Protein AF-A0A9W9D5Q2-F1 (afdb_monomer_lite)

pLDDT: mean 73.21, std 17.22, range [42.22, 97.81]

Foldseek 3Di:
DDDDPPPPDPCPPDDDDPDDDDPVVVVVVVVVCVVVVVPPDPVVVVVVVVVVVVVVVVVVVVVVVVVVVVVVVVVVVVVCVVDPDPPPDCVPDDDPPPPPDPDPPDDPPPDPVVVPPDDDPDDDPPPPDPDDDDD

Sequence (135 aa):
MQNQTSVQDPDAGWKPNNRPQSTVARNFMTELDALFNLDSSLDTLDKTVHEKKQAVNTQAQELEALQRRLREAEERLSQATGTSPPKRKDSQRRSPISGVFPNKDTAPANSPLAARHMDIPERPHSAHSRASVKV

Secondary structure (DSSP, 8-state):
---------TTTT----SSPPPHHHHHHHHHHHHHTTTTTHHHHHHHHHHHHHHHHHHHHHHHHHHHHHHHHHHHHHHHHHHSPPP---GGG-PPP-TTSS--TTS--TT-TTGGGSS--PPPP-----------

Radius of gyration: 37.88 Å; chains: 1; bounding box: 61×67×97 Å

Organism: NCBI:txid749634

Structure (mmCIF, N/CA/C/O backbone):
data_AF-A0A9W9D5Q2-F1
#
_entry.id   AF-A0A9W9D5Q2-F1
#
loop_
_atom_site.group_PDB
_atom_site.id
_atom_site.type_symbol
_atom_site.label_atom_id
_atom_site.label_alt_id
_atom_site.label_comp_id
_atom_site.label_asym_id
_atom_site.label_entity_id
_atom_site.label_seq_id
_atom_site.pdbx_PDB_ins_code
_atom_site.Cartn_x
_atom_site.Cartn_y
_atom_site.Cartn_z
_atom_site.occupancy
_atom_site.B_iso_or_equiv
_atom_site.auth_seq_id
_atom_site.auth_comp_id
_atom_site.auth_asym_id
_atom_site.auth_atom_id
_atom_site.pdbx_PDB_model_num
ATOM 1 N N . MET A 1 1 ? -18.427 -29.625 -36.842 1.00 42.22 1 MET A N 1
ATOM 2 C CA . MET A 1 1 ? -17.517 -28.808 -37.670 1.00 42.22 1 MET A CA 1
ATOM 3 C C . MET A 1 1 ? -16.512 -28.170 -36.725 1.00 42.22 1 MET A C 1
ATOM 5 O O . MET A 1 1 ? -16.930 -27.463 -35.821 1.00 42.22 1 MET A O 1
ATOM 9 N N . GLN A 1 2 ? -15.240 -28.553 -36.823 1.00 47.75 2 GLN A N 1
ATOM 10 C CA . GLN A 1 2 ? -14.158 -28.109 -35.938 1.00 47.75 2 GLN A CA 1
ATOM 11 C C . GLN A 1 2 ? -13.373 -27.020 -36.681 1.00 47.75 2 GLN A C 1
ATOM 13 O O . GLN A 1 2 ? -12.668 -27.338 -37.633 1.00 47.75 2 GLN A O 1
ATOM 18 N N . ASN A 1 3 ? -13.517 -25.750 -36.290 1.00 47.62 3 ASN A N 1
ATOM 19 C CA . ASN A 1 3 ? -12.707 -24.661 -36.840 1.00 47.62 3 ASN A CA 1
ATOM 20 C C . ASN A 1 3 ? -11.424 -24.525 -36.014 1.00 47.62 3 ASN A C 1
ATOM 22 O O . ASN A 1 3 ? -11.417 -23.886 -34.966 1.00 47.62 3 ASN A O 1
ATOM 26 N N . GLN A 1 4 ? -10.344 -25.142 -36.493 1.00 55.12 4 GLN A N 1
ATOM 27 C CA . GLN A 1 4 ? -8.989 -24.844 -36.040 1.00 55.12 4 GLN A CA 1
ATOM 28 C C . GLN A 1 4 ? -8.525 -23.558 -36.732 1.00 55.12 4 GLN A C 1
ATOM 30 O O . GLN A 1 4 ? -8.135 -23.576 -37.896 1.00 55.12 4 GLN A O 1
ATOM 35 N N . THR A 1 5 ? -8.582 -22.426 -36.037 1.00 58.75 5 THR A N 1
ATOM 36 C CA . THR A 1 5 ? -7.851 -21.218 -36.433 1.00 58.75 5 THR A CA 1
ATOM 37 C C . THR A 1 5 ? -6.408 -21.359 -35.960 1.00 58.75 5 THR A C 1
ATOM 39 O O . THR A 1 5 ? -6.055 -20.885 -34.881 1.00 58.75 5 THR A O 1
ATOM 42 N N . SER A 1 6 ? -5.571 -22.050 -36.736 1.00 62.28 6 SER A N 1
ATOM 43 C CA . SER A 1 6 ? -4.119 -21.958 -36.585 1.00 62.28 6 SER A CA 1
ATOM 44 C C . SER A 1 6 ? -3.689 -20.585 -37.092 1.00 62.28 6 SER A C 1
ATOM 46 O O . SER A 1 6 ? -3.474 -20.384 -38.284 1.00 62.28 6 SER A O 1
ATOM 48 N N . VAL A 1 7 ? -3.640 -19.604 -36.197 1.00 66.06 7 VAL A N 1
ATOM 49 C CA . VAL A 1 7 ? -3.030 -18.312 -36.506 1.00 66.06 7 VAL A CA 1
ATOM 50 C C . VAL A 1 7 ? -1.523 -18.554 -36.463 1.00 66.06 7 VAL A C 1
ATOM 52 O O . VAL A 1 7 ? -0.937 -18.628 -35.387 1.00 66.06 7 VAL A O 1
ATOM 55 N N . GLN A 1 8 ? -0.911 -18.825 -37.618 1.00 68.56 8 GLN A N 1
ATOM 56 C CA . GLN A 1 8 ? 0.545 -18.857 -37.731 1.00 68.56 8 GLN A CA 1
ATOM 57 C C . GLN A 1 8 ? 1.085 -17.485 -37.315 1.00 68.56 8 GLN A C 1
ATOM 59 O O . GLN A 1 8 ? 0.725 -16.477 -37.920 1.00 68.56 8 GLN A O 1
ATOM 64 N N . ASP A 1 9 ? 1.919 -17.467 -36.276 1.00 73.81 9 ASP A N 1
ATOM 65 C CA . ASP A 1 9 ? 2.612 -16.270 -35.810 1.00 73.81 9 ASP A CA 1
ATOM 66 C C . ASP A 1 9 ? 3.547 -15.762 -36.930 1.00 73.81 9 ASP A C 1
ATOM 68 O O . ASP A 1 9 ? 4.487 -16.478 -37.303 1.00 73.81 9 ASP A O 1
ATOM 72 N N . PRO A 1 10 ? 3.282 -14.579 -37.518 1.00 75.69 10 PRO A N 1
ATOM 73 C CA . PRO A 1 10 ? 4.056 -14.049 -38.640 1.00 75.69 10 PRO A CA 1
ATOM 74 C C . PRO A 1 10 ? 5.520 -13.763 -38.276 1.00 75.69 10 PRO A C 1
ATOM 76 O O . PRO A 1 10 ? 6.361 -13.691 -39.176 1.00 75.69 10 PRO A O 1
ATOM 79 N N . ASP A 1 11 ? 5.843 -13.673 -36.984 1.00 75.19 11 ASP A N 1
ATOM 80 C CA . ASP A 1 11 ? 7.177 -13.340 -36.489 1.00 75.19 11 ASP A CA 1
ATOM 81 C C . ASP A 1 11 ? 7.998 -14.575 -36.080 1.00 75.19 11 ASP A C 1
ATOM 83 O O . ASP A 1 11 ? 9.179 -14.455 -35.750 1.00 75.19 11 ASP A O 1
ATOM 87 N N . ALA A 1 12 ? 7.440 -15.789 -36.189 1.00 75.56 12 ALA A N 1
ATOM 88 C CA . ALA A 1 12 ? 8.085 -17.034 -35.749 1.00 75.56 12 ALA A CA 1
ATOM 89 C C . ALA A 1 12 ? 9.438 -17.345 -36.432 1.00 75.56 12 ALA A C 1
ATOM 91 O O . ALA A 1 12 ? 10.221 -18.157 -35.936 1.00 75.56 12 ALA A O 1
ATOM 92 N N . GLY A 1 13 ? 9.728 -16.723 -37.580 1.00 80.25 13 GLY A N 1
ATOM 93 C CA . GLY A 1 13 ? 10.990 -16.865 -38.316 1.00 80.25 13 GLY A CA 1
ATOM 94 C C . GLY A 1 13 ? 11.945 -15.675 -38.192 1.00 80.25 13 GLY A C 1
ATOM 95 O O . GLY A 1 13 ? 13.025 -15.703 -38.791 1.00 80.25 13 GLY A O 1
ATOM 96 N N . TRP A 1 14 ? 11.567 -14.620 -37.467 1.00 81.81 14 TRP A N 1
ATOM 97 C CA . TRP A 1 14 ? 12.374 -13.412 -37.371 1.00 81.81 14 TRP A CA 1
ATOM 98 C C . TRP A 1 14 ? 13.648 -13.674 -36.560 1.00 81.81 14 TRP A C 1
ATOM 100 O O . TRP A 1 14 ? 13.614 -14.151 -35.428 1.00 81.81 14 TRP A O 1
ATOM 110 N N . LYS A 1 15 ? 14.803 -13.360 -37.156 1.00 81.38 15 LYS A N 1
ATOM 111 C CA . LYS A 1 15 ? 16.106 -13.397 -36.486 1.00 81.38 15 LYS A CA 1
ATOM 112 C C . LYS A 1 15 ? 16.708 -11.997 -36.519 1.00 81.38 15 LYS A C 1
ATOM 114 O O . LYS A 1 15 ? 16.776 -11.411 -37.605 1.00 81.38 15 LYS A O 1
ATOM 119 N N . PRO A 1 16 ? 17.178 -11.460 -35.382 1.00 76.69 16 PRO A N 1
ATOM 120 C CA . PRO A 1 16 ? 17.837 -10.168 -35.367 1.00 76.69 16 PRO A CA 1
ATOM 121 C C . PRO A 1 16 ? 19.088 -10.241 -36.243 1.00 76.69 16 PRO A C 1
ATOM 123 O O . PRO A 1 16 ? 19.989 -11.050 -36.031 1.00 76.69 16 PRO A O 1
ATOM 126 N N . ASN A 1 17 ? 19.118 -9.410 -37.278 1.00 78.50 17 ASN A N 1
ATOM 127 C CA . ASN A 1 17 ? 20.307 -9.228 -38.094 1.00 78.50 17 ASN A CA 1
ATOM 128 C C . ASN A 1 17 ? 21.294 -8.372 -37.281 1.00 78.50 17 ASN A C 1
ATOM 130 O O . ASN A 1 17 ? 20.856 -7.400 -36.671 1.00 78.50 17 ASN A O 1
ATOM 134 N N . ASN A 1 18 ? 22.603 -8.662 -37.306 1.00 79.50 18 ASN A N 1
ATOM 135 C CA . ASN A 1 18 ? 23.664 -7.933 -36.567 1.00 79.50 18 ASN A CA 1
ATOM 136 C C . ASN A 1 18 ? 23.876 -6.464 -37.021 1.00 79.50 18 ASN A C 1
ATOM 138 O O . ASN A 1 18 ? 24.966 -5.903 -36.911 1.00 79.50 18 ASN A O 1
ATOM 142 N N . ARG A 1 19 ? 22.851 -5.825 -37.584 1.00 81.31 19 ARG A N 1
ATOM 143 C CA . ARG A 1 19 ? 22.846 -4.414 -37.950 1.00 81.31 19 ARG A CA 1
ATOM 144 C C . ARG A 1 19 ? 22.550 -3.585 -36.697 1.00 81.31 19 ARG A C 1
ATOM 146 O O . ARG A 1 19 ? 21.663 -3.951 -35.929 1.00 81.31 19 ARG A O 1
ATOM 153 N N . PRO A 1 20 ? 23.245 -2.459 -36.487 1.00 82.00 20 PRO A N 1
ATOM 154 C CA . PRO A 1 20 ? 22.977 -1.602 -35.342 1.00 82.00 20 PRO A CA 1
ATOM 155 C C . PRO A 1 20 ? 21.550 -1.046 -35.413 1.00 82.00 20 PRO A C 1
ATOM 157 O O . PRO A 1 20 ? 21.126 -0.523 -36.445 1.00 82.00 20 PRO A O 1
ATOM 160 N N . GLN A 1 21 ? 20.819 -1.138 -34.302 1.00 83.50 21 GLN A N 1
ATOM 161 C CA . GLN A 1 21 ? 19.500 -0.528 -34.170 1.00 83.50 21 GLN A CA 1
ATOM 162 C C . GLN A 1 21 ? 19.617 1.000 -34.265 1.00 83.50 21 GLN A C 1
ATOM 164 O O . GLN A 1 21 ? 20.536 1.600 -33.683 1.00 83.50 21 GLN A O 1
ATOM 169 N N . SER A 1 22 ? 18.682 1.632 -34.983 1.00 91.81 22 SER A N 1
ATOM 170 C CA . SER A 1 22 ? 18.655 3.087 -35.137 1.00 91.81 22 SER A CA 1
ATOM 171 C C . SER A 1 22 ? 18.521 3.786 -33.780 1.00 91.81 22 SER A C 1
ATOM 173 O O . SER A 1 22 ? 17.867 3.285 -32.865 1.00 91.81 22 SER A O 1
ATOM 175 N N . THR A 1 23 ? 19.140 4.962 -33.645 1.00 91.56 23 THR A N 1
ATOM 176 C CA . THR A 1 23 ? 19.040 5.788 -32.430 1.00 91.56 23 THR A CA 1
ATOM 177 C C . THR A 1 23 ? 17.591 6.172 -32.135 1.00 91.56 23 THR A C 1
ATOM 179 O O . THR A 1 23 ? 17.173 6.141 -30.987 1.00 91.56 23 THR A O 1
ATOM 182 N N . VAL A 1 24 ? 16.801 6.459 -33.178 1.00 91.25 24 VAL A N 1
ATOM 183 C CA . VAL A 1 24 ? 15.369 6.777 -33.049 1.00 91.25 24 VAL A CA 1
ATOM 184 C C . VAL A 1 24 ? 14.591 5.594 -32.478 1.00 91.25 24 VAL A C 1
ATOM 186 O O . VAL A 1 24 ? 13.816 5.782 -31.551 1.00 91.25 24 VAL A O 1
ATOM 189 N N . ALA A 1 25 ? 14.828 4.376 -32.978 1.00 89.94 25 ALA A N 1
ATOM 190 C CA . ALA A 1 25 ? 14.150 3.194 -32.457 1.00 89.94 25 ALA A CA 1
ATOM 191 C C . ALA A 1 25 ? 14.583 2.876 -31.021 1.00 89.94 25 ALA A C 1
ATOM 193 O O . ALA A 1 25 ? 13.740 2.485 -30.226 1.00 89.94 25 ALA A O 1
ATOM 194 N N . ARG A 1 26 ? 15.860 3.08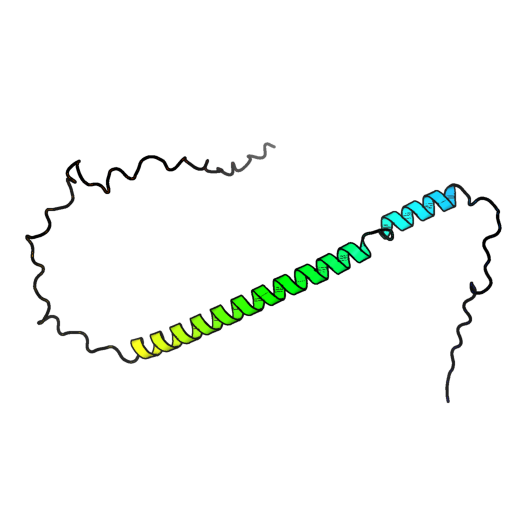7 -30.667 1.00 88.38 26 ARG A N 1
ATOM 195 C CA . ARG A 1 26 ? 16.314 2.956 -29.274 1.00 88.38 26 ARG A CA 1
ATOM 196 C C . ARG A 1 26 ? 15.598 3.937 -28.350 1.00 88.38 26 ARG A C 1
ATOM 198 O O . ARG A 1 26 ? 15.039 3.506 -27.354 1.00 88.38 26 ARG A O 1
ATOM 205 N N . ASN A 1 27 ? 15.551 5.217 -28.717 1.00 91.31 27 ASN A N 1
ATOM 206 C CA . ASN A 1 27 ? 14.866 6.239 -27.923 1.00 91.31 27 ASN A CA 1
ATOM 207 C C . ASN A 1 27 ? 13.367 5.940 -27.784 1.00 91.31 27 ASN A C 1
ATOM 209 O O . ASN A 1 27 ? 12.815 6.066 -26.698 1.00 91.31 27 ASN A O 1
ATOM 213 N N . PHE A 1 28 ? 12.729 5.507 -28.873 1.00 91.75 28 PHE A N 1
ATOM 214 C CA . PHE A 1 28 ? 11.317 5.144 -28.879 1.00 91.75 28 PHE A CA 1
ATOM 215 C C . PHE A 1 28 ? 11.022 3.919 -28.003 1.00 91.75 28 PHE A C 1
ATOM 217 O O . PHE A 1 28 ? 10.048 3.930 -27.261 1.00 91.75 28 PHE A O 1
ATOM 224 N N . MET A 1 29 ? 11.871 2.885 -28.036 1.00 87.94 29 MET A N 1
ATOM 225 C CA . MET A 1 29 ? 11.728 1.731 -27.138 1.00 87.94 29 MET A CA 1
ATOM 226 C C . MET A 1 29 ? 11.879 2.147 -25.677 1.00 87.94 29 MET A C 1
ATOM 228 O O . MET A 1 29 ? 11.014 1.818 -24.881 1.00 87.94 29 MET A O 1
ATOM 232 N N . THR A 1 30 ? 12.880 2.968 -25.344 1.00 89.12 30 THR A N 1
ATOM 233 C CA . THR A 1 30 ? 13.038 3.493 -23.979 1.00 89.12 30 THR A CA 1
ATOM 234 C C . THR A 1 30 ? 11.816 4.290 -23.510 1.00 89.12 30 THR A C 1
ATOM 236 O O . THR A 1 30 ? 11.441 4.212 -22.343 1.00 89.12 30 THR A O 1
ATOM 239 N N . GLU A 1 31 ? 11.167 5.046 -24.398 1.00 90.44 31 GLU A N 1
ATOM 240 C CA . GLU A 1 31 ? 9.930 5.761 -24.074 1.00 90.44 31 GLU A CA 1
ATOM 241 C C . GLU A 1 31 ? 8.754 4.804 -23.837 1.00 90.44 31 GLU A C 1
ATOM 243 O O . GLU A 1 31 ? 7.992 5.002 -22.895 1.00 90.44 31 GLU A O 1
ATOM 248 N N . LEU A 1 32 ? 8.628 3.732 -24.625 1.00 87.81 32 LEU A N 1
ATOM 249 C CA . LEU A 1 32 ? 7.622 2.691 -24.391 1.00 87.81 32 LEU A CA 1
ATOM 250 C C . LEU A 1 32 ? 7.870 1.943 -23.078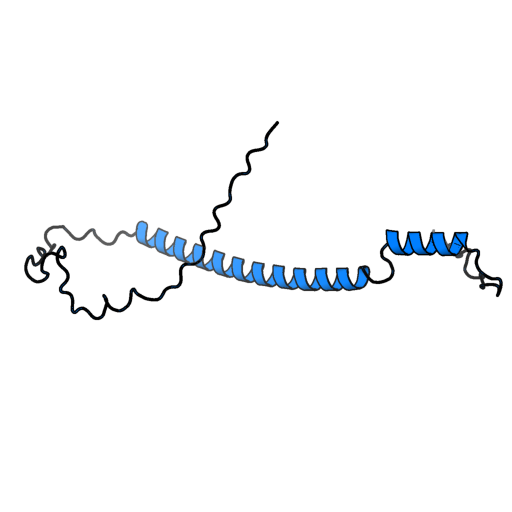 1.00 87.81 32 LEU A C 1
ATOM 252 O O . LEU A 1 32 ? 6.936 1.765 -22.297 1.00 87.81 32 LEU A O 1
ATOM 256 N N . ASP A 1 33 ? 9.114 1.561 -22.805 1.00 85.50 33 ASP A N 1
ATOM 257 C CA . ASP A 1 33 ? 9.496 0.874 -21.571 1.00 85.50 33 ASP A CA 1
ATOM 258 C C . ASP A 1 33 ? 9.159 1.736 -20.342 1.00 85.50 33 ASP A C 1
ATOM 260 O O . ASP A 1 33 ? 8.648 1.222 -19.346 1.00 85.50 33 ASP A O 1
ATOM 264 N N . ALA A 1 34 ? 9.339 3.060 -20.443 1.00 83.75 34 ALA A N 1
ATOM 265 C CA . ALA A 1 34 ? 8.945 4.029 -19.420 1.00 83.75 34 ALA A CA 1
ATOM 266 C C . ALA A 1 34 ? 7.424 4.266 -19.340 1.00 83.75 34 ALA A C 1
ATOM 268 O O . ALA A 1 34 ? 6.888 4.422 -18.248 1.00 83.75 34 ALA A O 1
ATOM 269 N N . LEU A 1 35 ? 6.698 4.294 -20.462 1.00 85.25 35 LEU A N 1
ATOM 270 C CA . LEU A 1 35 ? 5.234 4.450 -20.464 1.00 85.25 35 LEU A CA 1
ATOM 271 C C . LEU A 1 35 ? 4.532 3.249 -19.830 1.00 85.25 35 LEU A C 1
ATOM 273 O O . LEU A 1 35 ? 3.543 3.404 -19.115 1.00 85.25 35 LEU A O 1
ATOM 277 N N . PHE A 1 36 ? 5.043 2.052 -20.100 1.00 84.12 36 PHE A N 1
ATOM 278 C CA . PHE A 1 36 ? 4.483 0.802 -19.607 1.00 84.12 36 PHE A CA 1
ATOM 279 C C . PHE A 1 36 ? 5.170 0.300 -18.328 1.00 84.12 36 PHE A C 1
ATOM 281 O O . PHE A 1 36 ? 4.753 -0.725 -17.789 1.00 84.12 36 PHE A O 1
ATOM 288 N N . ASN A 1 37 ? 6.185 1.017 -17.821 1.00 71.50 37 ASN A N 1
ATOM 289 C CA . ASN A 1 37 ? 7.012 0.644 -16.667 1.00 71.50 37 ASN A CA 1
ATOM 290 C C . ASN A 1 37 ? 7.382 -0.858 -16.660 1.00 71.50 37 ASN A C 1
ATOM 292 O O . ASN A 1 37 ? 7.294 -1.528 -15.617 1.00 71.50 37 ASN A O 1
ATOM 296 N N . LEU A 1 38 ? 7.746 -1.393 -17.831 1.00 69.94 38 LEU A N 1
ATOM 297 C CA . LEU A 1 38 ? 7.878 -2.838 -18.073 1.00 69.94 38 LEU A CA 1
ATOM 298 C C . LEU A 1 38 ? 9.024 -3.476 -17.283 1.00 69.94 38 LEU A C 1
ATOM 300 O O . LEU A 1 38 ? 8.976 -4.667 -16.996 1.00 69.94 38 LEU A O 1
ATOM 304 N N . ASP A 1 39 ? 10.012 -2.683 -16.872 1.00 66.88 39 ASP A N 1
ATOM 305 C CA . ASP A 1 39 ? 11.266 -3.205 -16.326 1.00 66.88 39 ASP A CA 1
ATOM 306 C C . ASP A 1 39 ? 11.221 -3.571 -14.831 1.00 66.88 39 ASP A C 1
ATOM 308 O O . ASP A 1 39 ? 12.145 -4.209 -14.331 1.00 66.88 39 ASP A O 1
ATOM 312 N N . SER A 1 40 ? 10.199 -3.149 -14.070 1.00 63.50 40 SER A N 1
ATOM 313 C CA . SER A 1 40 ? 10.179 -3.392 -12.606 1.00 63.50 40 SER A CA 1
ATOM 314 C C . SER A 1 40 ? 8.848 -3.164 -11.875 1.00 63.50 40 SER A C 1
ATOM 316 O O . SER A 1 40 ? 8.728 -3.499 -10.690 1.00 63.50 40 SER A O 1
ATOM 318 N N . SER A 1 41 ? 7.828 -2.590 -12.521 1.00 70.06 41 SER A N 1
ATOM 319 C CA . SER A 1 41 ? 6.593 -2.224 -11.809 1.00 70.06 41 SER A CA 1
ATOM 320 C C . SER A 1 41 ? 5.622 -3.383 -11.602 1.00 70.06 41 SER A C 1
ATOM 322 O O . SER A 1 41 ? 4.861 -3.366 -10.639 1.00 70.06 41 SER A O 1
ATOM 324 N N . LEU A 1 42 ? 5.643 -4.400 -12.466 1.00 81.19 42 LEU A N 1
ATOM 325 C CA . LEU A 1 42 ? 4.654 -5.475 -12.412 1.00 81.19 42 LEU A CA 1
ATOM 326 C C . LEU A 1 42 ? 4.865 -6.383 -11.192 1.00 81.19 42 LEU A C 1
ATOM 328 O O . LEU A 1 42 ? 3.932 -6.607 -10.426 1.00 81.19 42 LEU A O 1
ATOM 332 N N . ASP A 1 43 ? 6.099 -6.836 -10.965 1.00 83.88 43 ASP A N 1
ATOM 333 C CA . ASP A 1 43 ? 6.431 -7.711 -9.832 1.00 83.88 43 ASP A CA 1
ATOM 334 C C . ASP A 1 43 ? 6.264 -6.990 -8.488 1.00 83.88 43 ASP A C 1
ATOM 336 O O . ASP A 1 43 ? 5.803 -7.560 -7.495 1.00 83.88 43 ASP A O 1
ATOM 340 N N . THR A 1 44 ? 6.606 -5.700 -8.449 1.00 85.50 44 THR A N 1
ATOM 341 C CA . THR A 1 44 ? 6.408 -4.869 -7.256 1.00 85.50 44 THR A CA 1
ATOM 342 C C . THR A 1 44 ? 4.927 -4.607 -6.994 1.00 85.50 44 THR A C 1
ATOM 344 O O . THR A 1 44 ? 4.499 -4.636 -5.834 1.00 85.50 44 THR A O 1
ATOM 347 N N . LEU A 1 45 ? 4.126 -4.412 -8.045 1.00 84.75 45 LEU A N 1
ATOM 348 C CA . LEU A 1 45 ? 2.676 -4.288 -7.946 1.00 84.75 45 LEU A CA 1
ATOM 349 C C . LEU A 1 45 ? 2.044 -5.584 -7.434 1.00 84.75 45 LEU A C 1
ATOM 351 O O . LEU A 1 45 ? 1.255 -5.515 -6.493 1.00 84.75 45 LEU A O 1
ATOM 355 N N . ASP A 1 46 ? 2.415 -6.743 -7.983 1.00 89.31 46 ASP A N 1
ATOM 356 C CA . ASP A 1 46 ? 1.893 -8.047 -7.554 1.00 89.31 46 ASP A CA 1
ATOM 357 C C . ASP A 1 46 ? 2.204 -8.317 -6.078 1.00 89.31 46 ASP A C 1
ATOM 359 O O . ASP A 1 46 ? 1.303 -8.590 -5.278 1.00 89.31 46 ASP A O 1
ATOM 363 N N . LYS A 1 47 ? 3.460 -8.098 -5.669 1.00 91.50 47 LYS A N 1
ATOM 364 C CA . LYS A 1 47 ? 3.866 -8.201 -4.263 1.00 91.50 47 LYS A CA 1
ATOM 365 C C . LYS A 1 47 ? 3.046 -7.271 -3.366 1.00 91.50 47 LYS A C 1
ATOM 367 O O . LYS A 1 47 ? 2.526 -7.704 -2.338 1.00 91.50 47 LYS A O 1
ATOM 372 N N . THR A 1 48 ? 2.876 -6.011 -3.767 1.00 92.31 48 THR A N 1
ATOM 373 C CA . THR A 1 48 ? 2.112 -5.018 -2.993 1.00 92.31 48 THR A CA 1
ATOM 374 C C . THR A 1 48 ? 0.636 -5.399 -2.884 1.00 92.31 48 THR A C 1
ATOM 376 O O . THR A 1 48 ? 0.021 -5.239 -1.827 1.00 92.31 48 THR A O 1
ATOM 379 N N . VAL A 1 49 ? 0.039 -5.905 -3.965 1.00 96.19 49 VAL A N 1
ATOM 380 C CA . VAL A 1 49 ? -1.347 -6.385 -3.972 1.00 96.19 49 VAL A CA 1
ATOM 381 C C . VAL A 1 49 ? -1.492 -7.587 -3.047 1.00 96.19 49 VAL A C 1
ATOM 383 O O . VAL A 1 49 ? -2.437 -7.626 -2.255 1.00 96.19 49 VAL A O 1
ATOM 386 N N . HIS A 1 50 ? -0.554 -8.532 -3.091 1.00 96.62 50 HIS A N 1
ATOM 387 C CA . HIS A 1 50 ? -0.554 -9.687 -2.204 1.00 96.62 50 HIS A CA 1
ATOM 388 C C . HIS A 1 50 ? -0.486 -9.265 -0.731 1.00 96.62 50 HIS A C 1
ATOM 390 O O . HIS A 1 50 ? -1.337 -9.668 0.061 1.00 96.62 50 HIS A O 1
ATOM 396 N N . GLU A 1 51 ? 0.467 -8.406 -0.370 1.00 96.25 51 GLU A N 1
ATOM 397 C CA . GLU A 1 51 ? 0.626 -7.883 0.992 1.00 96.25 51 GLU A CA 1
ATOM 398 C C . GLU A 1 51 ? -0.640 -7.169 1.483 1.00 96.25 51 GLU A C 1
ATOM 400 O O . GLU A 1 51 ? -1.145 -7.461 2.570 1.00 96.25 51 GLU A O 1
ATOM 405 N N . LYS A 1 52 ? -1.214 -6.285 0.658 1.00 97.38 52 LYS A N 1
ATOM 406 C CA . LYS A 1 52 ? -2.461 -5.584 0.995 1.00 97.38 52 LYS A CA 1
ATOM 407 C C . LYS A 1 52 ? -3.631 -6.540 1.167 1.00 97.38 52 LYS A C 1
ATOM 409 O O . LYS A 1 52 ? -4.429 -6.353 2.081 1.00 97.38 52 LYS A O 1
ATOM 414 N N . LYS A 1 53 ? -3.739 -7.570 0.329 1.00 97.81 53 LYS A N 1
ATOM 415 C CA . LYS A 1 53 ? -4.793 -8.582 0.446 1.00 97.81 53 LYS A CA 1
ATOM 416 C C . LYS A 1 53 ? -4.696 -9.335 1.772 1.00 97.81 53 LYS A C 1
ATOM 418 O O . LYS A 1 53 ? -5.721 -9.539 2.417 1.00 97.81 53 LYS A O 1
ATOM 423 N N . GLN A 1 54 ? -3.487 -9.699 2.202 1.00 96.69 54 GLN A N 1
ATOM 424 C CA . GLN A 1 54 ? -3.291 -10.326 3.511 1.00 96.69 54 GLN A CA 1
ATOM 425 C C . GLN A 1 54 ? -3.710 -9.384 4.645 1.00 96.69 54 GLN A C 1
ATOM 427 O O . GLN A 1 54 ? -4.502 -9.780 5.495 1.00 96.69 54 GLN A O 1
ATOM 432 N N . ALA A 1 55 ? -3.267 -8.124 4.614 1.00 96.38 55 ALA A N 1
ATOM 433 C CA . ALA A 1 55 ? -3.610 -7.138 5.641 1.00 96.38 55 ALA A CA 1
ATOM 434 C C . ALA A 1 55 ? -5.123 -6.857 5.728 1.00 96.38 55 ALA A C 1
ATOM 436 O O . ALA A 1 55 ? -5.677 -6.741 6.818 1.00 96.38 55 ALA A O 1
ATOM 437 N N . VAL A 1 56 ? -5.814 -6.772 4.589 1.00 97.69 56 VAL A N 1
ATOM 438 C CA . VAL A 1 56 ? -7.273 -6.584 4.563 1.00 97.69 56 VAL A CA 1
ATOM 439 C C . VAL A 1 56 ? -7.992 -7.808 5.125 1.00 97.69 56 VAL A C 1
ATOM 441 O O . VAL A 1 56 ? -8.941 -7.654 5.889 1.00 97.69 56 VAL A O 1
ATOM 444 N N . ASN A 1 57 ? -7.533 -9.018 4.801 1.00 97.19 57 ASN A N 1
ATOM 445 C CA . ASN A 1 57 ? -8.127 -10.242 5.333 1.00 97.19 57 ASN A CA 1
ATOM 446 C C . ASN A 1 57 ? -7.988 -10.336 6.858 1.00 97.19 57 ASN A C 1
ATOM 448 O O . ASN A 1 57 ? -8.959 -10.683 7.528 1.00 97.19 57 ASN A O 1
ATOM 452 N N . THR A 1 58 ? -6.819 -10.008 7.418 1.00 96.69 58 THR A N 1
ATOM 453 C CA . THR A 1 58 ? -6.627 -10.032 8.877 1.00 96.69 58 THR A CA 1
ATOM 454 C C . THR A 1 58 ? -7.500 -8.987 9.566 1.00 96.69 58 THR A C 1
ATOM 456 O O . THR A 1 58 ? -8.203 -9.307 10.521 1.00 96.69 58 THR A O 1
ATOM 459 N N . GLN A 1 59 ? -7.548 -7.763 9.033 1.00 96.94 59 GLN A N 1
ATOM 460 C CA . GLN A 1 59 ? -8.416 -6.705 9.558 1.00 96.94 59 GLN A CA 1
ATOM 461 C C . GLN A 1 59 ? -9.900 -7.085 9.489 1.00 96.94 59 GLN A C 1
ATOM 463 O O . GLN A 1 59 ? -10.648 -6.820 10.426 1.00 96.94 59 GLN A O 1
ATOM 468 N N . ALA A 1 60 ? -10.337 -7.736 8.408 1.00 96.94 60 ALA A N 1
ATOM 469 C CA . ALA A 1 60 ? -11.715 -8.198 8.271 1.00 96.94 60 ALA A CA 1
ATOM 470 C C . ALA A 1 60 ? -12.081 -9.242 9.341 1.00 96.94 60 ALA A C 1
ATOM 472 O O . 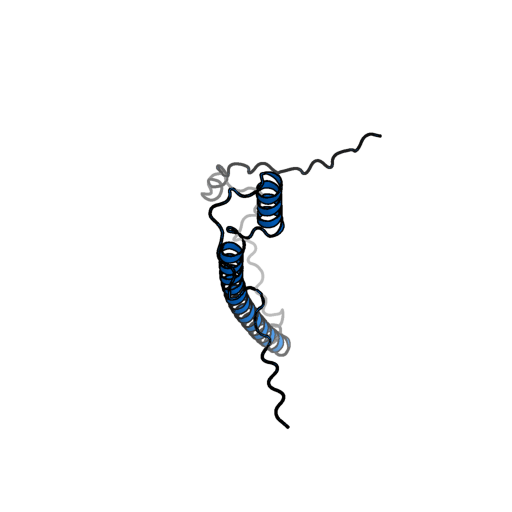ALA A 1 60 ? -13.153 -9.146 9.935 1.00 96.94 60 ALA A O 1
ATOM 473 N N . GLN A 1 61 ? -11.183 -10.189 9.636 1.00 96.56 61 GLN A N 1
ATOM 474 C CA . GLN A 1 61 ? -11.383 -11.185 10.698 1.00 96.56 61 GLN A CA 1
ATOM 475 C C . GLN A 1 61 ? -11.481 -10.538 12.085 1.00 96.56 61 GLN A C 1
ATOM 477 O O . GLN A 1 61 ? -12.347 -10.897 12.886 1.00 96.56 61 GLN A O 1
ATOM 482 N N . GLU A 1 62 ? -10.622 -9.560 12.373 1.00 96.69 62 GLU A N 1
ATOM 483 C CA . GLU A 1 62 ? -10.665 -8.811 13.632 1.00 96.69 62 GLU A CA 1
ATOM 484 C C . GLU A 1 62 ? -11.970 -8.015 13.776 1.00 96.69 62 GLU A C 1
ATOM 486 O O . GLU A 1 62 ? -12.603 -8.038 14.836 1.00 96.69 62 GLU A O 1
ATOM 491 N N . LEU A 1 63 ? -12.413 -7.352 12.703 1.00 97.44 63 LEU A N 1
ATOM 492 C CA . LEU A 1 63 ? -13.682 -6.626 12.679 1.00 97.44 63 LEU A CA 1
ATOM 493 C C . LEU A 1 63 ? -14.874 -7.560 12.886 1.00 97.44 63 LEU A C 1
ATOM 495 O O . LEU A 1 63 ? -15.771 -7.227 13.660 1.00 97.44 63 LEU A O 1
ATOM 499 N N . GLU A 1 64 ? -14.879 -8.733 12.259 1.00 96.44 64 GLU A N 1
ATOM 500 C CA . GLU A 1 64 ? -15.924 -9.737 12.461 1.00 96.44 64 GLU A CA 1
ATOM 501 C C . GLU A 1 64 ? -15.977 -10.197 13.927 1.00 96.44 64 GLU A C 1
ATOM 503 O O . GLU A 1 64 ? -17.050 -10.241 14.536 1.00 96.44 64 GLU A O 1
ATOM 508 N N . ALA A 1 65 ? -14.822 -10.479 14.535 1.00 96.44 65 ALA A N 1
ATOM 509 C CA . ALA A 1 65 ? -14.739 -10.864 15.941 1.00 96.44 65 ALA A CA 1
ATOM 510 C C . ALA A 1 65 ? -15.287 -9.767 16.872 1.00 96.44 65 ALA A C 1
ATOM 512 O O . ALA A 1 65 ? -16.031 -10.058 17.815 1.00 96.44 65 ALA A O 1
ATOM 513 N N . LEU A 1 66 ? -14.974 -8.499 16.589 1.00 96.75 66 LEU A N 1
ATOM 514 C CA . LEU A 1 66 ? -15.501 -7.356 17.338 1.00 96.75 66 LEU A CA 1
ATOM 515 C C . LEU A 1 66 ? -17.014 -7.201 17.165 1.00 96.75 66 LEU A C 1
ATOM 517 O O . LEU A 1 66 ? -17.722 -6.998 18.152 1.00 96.75 66 LEU A O 1
ATOM 521 N N . GLN A 1 67 ? -17.522 -7.339 15.942 1.00 95.31 67 GLN A N 1
ATOM 522 C CA . GLN A 1 67 ? -18.955 -7.268 15.655 1.00 95.31 67 GLN A CA 1
ATOM 523 C C . GLN A 1 67 ? -19.734 -8.365 16.381 1.00 95.31 67 GLN A C 1
ATOM 525 O O . GLN A 1 67 ? -20.792 -8.094 16.951 1.00 95.31 67 GLN A O 1
ATOM 530 N N . ARG A 1 68 ? -19.201 -9.591 16.425 1.00 95.56 68 ARG A N 1
ATOM 531 C CA . ARG A 1 68 ? -19.804 -10.696 17.184 1.00 95.56 68 ARG A CA 1
ATOM 532 C C . ARG A 1 68 ? -19.874 -10.376 18.670 1.00 95.56 68 ARG A C 1
ATOM 534 O O . ARG A 1 68 ? -20.939 -10.492 19.269 1.00 95.56 68 ARG A O 1
ATOM 541 N N . ARG A 1 69 ? -18.773 -9.887 19.243 1.00 94.75 69 ARG A N 1
ATOM 542 C CA . ARG A 1 69 ? -18.723 -9.502 20.657 1.00 94.75 69 ARG A CA 1
ATOM 543 C C . ARG A 1 69 ? -19.698 -8.371 20.992 1.00 94.75 69 ARG A C 1
ATOM 545 O O . ARG A 1 69 ? -20.315 -8.405 22.054 1.00 94.75 69 ARG A O 1
ATOM 552 N N . LEU A 1 70 ? -19.834 -7.378 20.112 1.00 95.81 70 LEU A N 1
ATOM 553 C CA . LEU A 1 70 ? -20.803 -6.294 20.282 1.00 95.81 70 LEU A CA 1
ATOM 554 C C . LEU A 1 70 ? -22.234 -6.828 20.262 1.00 95.81 70 LEU A C 1
ATOM 556 O O . LEU A 1 70 ? -22.990 -6.539 21.184 1.00 95.81 70 LEU A O 1
ATOM 560 N N . ARG A 1 71 ? -22.575 -7.684 19.293 1.00 94.56 71 ARG A N 1
ATOM 561 C CA . ARG A 1 71 ? -23.908 -8.294 19.204 1.00 94.56 71 ARG A CA 1
ATOM 562 C C . ARG A 1 71 ? -24.252 -9.122 20.446 1.00 94.56 71 ARG A C 1
ATOM 564 O O . ARG A 1 71 ? -25.350 -8.997 20.976 1.00 94.56 71 ARG A O 1
ATOM 571 N N . GLU A 1 72 ? -23.315 -9.925 20.945 1.00 93.50 72 GLU A N 1
ATOM 572 C CA . GLU A 1 72 ? -23.504 -10.703 22.179 1.00 93.50 72 GLU A CA 1
ATOM 573 C C . GLU A 1 72 ? -23.723 -9.804 23.409 1.00 93.50 72 GLU A C 1
ATOM 575 O O . GLU A 1 72 ? -24.540 -10.107 24.281 1.00 93.50 72 GLU A O 1
ATOM 580 N N . ALA A 1 73 ? -22.994 -8.688 23.502 1.00 92.75 73 ALA A N 1
ATOM 581 C CA . ALA A 1 73 ? -23.155 -7.728 24.591 1.00 92.75 73 ALA A CA 1
ATOM 582 C C . ALA A 1 73 ? -24.493 -6.976 24.505 1.00 92.75 73 ALA A C 1
ATOM 584 O O . ALA A 1 73 ? -25.147 -6.776 25.531 1.00 92.75 73 ALA A O 1
ATOM 585 N N . GLU A 1 74 ? -24.914 -6.597 23.298 1.00 90.12 74 GLU A N 1
ATOM 586 C CA . GLU A 1 74 ? -26.214 -5.977 23.037 1.00 90.12 74 GLU A CA 1
ATOM 587 C C . GLU A 1 74 ? -27.364 -6.918 23.394 1.00 90.12 74 GLU A C 1
ATOM 589 O O . GLU A 1 74 ? -28.308 -6.497 24.062 1.00 90.12 74 GLU A O 1
ATOM 594 N N . GLU A 1 75 ? -27.267 -8.203 23.051 1.00 90.88 75 GLU A N 1
ATOM 595 C CA . GLU A 1 75 ? -28.271 -9.195 23.432 1.00 90.88 75 GLU A CA 1
ATOM 596 C C . GLU A 1 75 ? -28.386 -9.303 24.959 1.00 90.88 75 GLU A C 1
ATOM 598 O O . GLU A 1 75 ? -29.485 -9.191 25.507 1.00 90.88 75 GLU A O 1
ATOM 603 N N . ARG A 1 76 ? -27.260 -9.408 25.676 1.00 86.88 76 ARG A N 1
ATOM 604 C CA . ARG A 1 76 ? -27.253 -9.430 27.151 1.00 86.88 76 ARG A CA 1
ATOM 605 C C . ARG A 1 76 ? -27.860 -8.169 27.761 1.00 86.88 76 ARG A C 1
ATOM 607 O O . ARG A 1 76 ? -28.597 -8.263 28.742 1.00 86.88 76 ARG A O 1
ATOM 614 N N . LEU A 1 77 ? -27.567 -6.996 27.201 1.00 87.31 77 LEU A N 1
ATOM 615 C CA . LEU A 1 77 ? -28.139 -5.735 27.670 1.00 87.31 77 LEU A CA 1
ATOM 616 C C . LEU A 1 77 ? -29.643 -5.666 27.388 1.00 87.31 77 LEU A C 1
ATOM 618 O O . LEU A 1 77 ? -30.406 -5.235 28.250 1.00 87.31 77 LEU A O 1
ATOM 622 N N . SER A 1 78 ? -30.086 -6.120 26.216 1.00 85.88 78 SER A N 1
ATOM 623 C CA . SER A 1 78 ? -31.507 -6.177 25.860 1.00 85.88 78 SER A CA 1
ATOM 624 C C . SER A 1 78 ? -32.289 -7.095 26.807 1.00 85.88 78 SER A C 1
ATOM 626 O O . SER A 1 78 ? -33.353 -6.723 27.298 1.00 85.88 78 SER A O 1
ATOM 628 N N . GLN A 1 79 ? -31.716 -8.244 27.177 1.00 83.94 79 GLN A N 1
ATOM 629 C CA . GLN A 1 79 ? -32.302 -9.140 28.170 1.00 83.94 79 GLN A CA 1
ATOM 630 C C . GLN A 1 79 ? -32.341 -8.479 29.552 1.00 83.94 79 GLN A C 1
ATOM 632 O O . GLN A 1 79 ? -33.394 -8.447 30.177 1.00 83.94 79 GLN A O 1
ATOM 637 N N . ALA A 1 80 ? -31.241 -7.869 30.003 1.00 76.56 80 ALA A N 1
ATOM 638 C CA . ALA A 1 80 ? -31.172 -7.201 31.306 1.00 76.56 80 ALA A CA 1
ATOM 639 C C . ALA A 1 80 ? -32.091 -5.970 31.424 1.00 76.56 80 ALA A C 1
ATOM 641 O O . ALA A 1 80 ? -32.571 -5.659 32.512 1.00 76.56 80 ALA A O 1
ATOM 642 N N . THR A 1 81 ? -32.343 -5.261 30.322 1.00 70.31 81 THR A N 1
ATOM 643 C CA . THR A 1 81 ? -33.286 -4.132 30.283 1.00 70.31 81 THR A CA 1
ATOM 644 C C . THR A 1 81 ? -34.741 -4.601 30.227 1.00 70.31 81 THR A C 1
ATOM 646 O O . THR A 1 81 ? -35.596 -3.962 30.839 1.00 70.31 81 THR A O 1
ATOM 649 N N . GLY A 1 82 ? -35.023 -5.741 29.586 1.00 63.91 82 GLY A N 1
ATOM 650 C CA . GLY A 1 82 ? -36.331 -6.405 29.629 1.00 63.91 82 GLY A CA 1
ATOM 651 C C . GLY A 1 82 ? -36.656 -7.029 30.993 1.00 63.91 82 GLY A C 1
ATOM 652 O O . GLY A 1 82 ? -37.786 -6.934 31.466 1.00 63.91 82 GLY A O 1
ATOM 653 N N . THR A 1 83 ? -35.663 -7.602 31.678 1.00 59.53 83 THR A N 1
ATOM 654 C CA . THR A 1 83 ? -35.759 -8.074 33.068 1.00 59.53 83 THR A CA 1
ATOM 655 C C . THR A 1 83 ? -35.107 -7.075 34.017 1.00 59.53 83 THR A C 1
ATOM 657 O O . THR A 1 83 ? -34.043 -7.341 34.577 1.00 59.53 83 THR A O 1
ATOM 660 N N . SER A 1 84 ? -35.735 -5.914 34.224 1.00 57.19 84 SER A N 1
ATOM 661 C CA . SER A 1 84 ? -35.342 -5.020 35.320 1.00 57.19 84 SER A CA 1
ATOM 662 C C . SER A 1 84 ? -35.300 -5.821 36.632 1.00 57.19 84 SER A C 1
ATOM 664 O O . SER A 1 84 ? -36.340 -6.342 37.045 1.00 57.19 84 SER A O 1
ATOM 666 N N . PRO A 1 85 ? -34.165 -5.875 37.358 1.00 65.00 85 PRO A N 1
ATOM 667 C CA . PRO A 1 85 ? -34.186 -6.270 38.760 1.00 65.00 85 PRO A CA 1
ATOM 668 C C . PRO A 1 85 ? -35.188 -5.366 39.491 1.00 65.00 85 PRO A C 1
ATOM 670 O O . PRO A 1 85 ? -35.293 -4.186 39.125 1.00 65.00 85 PRO A O 1
ATOM 673 N N . PRO A 1 86 ? -35.940 -5.856 40.494 1.00 62.59 86 PRO A N 1
ATOM 674 C CA . PRO A 1 86 ? -36.889 -5.015 41.206 1.00 62.59 86 PRO A CA 1
ATOM 675 C C . PRO A 1 86 ? -36.162 -3.765 41.701 1.00 62.59 86 PRO A C 1
ATOM 677 O O . PRO A 1 86 ? -35.166 -3.855 42.426 1.00 62.59 86 PRO A O 1
ATOM 680 N N . LYS A 1 87 ? -36.641 -2.594 41.260 1.00 63.16 87 LYS A N 1
ATOM 681 C CA . LYS A 1 87 ? -36.180 -1.283 41.720 1.00 63.16 87 LYS A CA 1
ATOM 682 C C . LYS A 1 87 ? -36.214 -1.347 43.246 1.00 63.16 87 LYS A C 1
ATOM 684 O O . LYS A 1 87 ? -37.295 -1.486 43.821 1.00 63.16 87 LYS A O 1
ATOM 689 N N . ARG A 1 88 ? -35.047 -1.362 43.909 1.00 63.84 88 ARG A N 1
ATOM 690 C CA . ARG A 1 88 ? -35.011 -1.444 45.377 1.00 63.84 88 ARG A CA 1
ATOM 691 C C . ARG A 1 88 ? -35.873 -0.304 45.905 1.00 63.84 88 ARG A C 1
ATOM 693 O O . ARG A 1 88 ? -35.655 0.846 45.531 1.00 63.84 88 ARG A O 1
ATOM 700 N N . LYS A 1 89 ? -36.872 -0.641 46.721 1.00 62.31 89 LYS A N 1
ATOM 701 C CA . LYS A 1 89 ? -37.751 0.335 47.365 1.00 62.31 89 LYS A CA 1
ATOM 702 C C . LYS A 1 89 ? -36.857 1.344 48.091 1.00 62.31 89 LYS A C 1
ATOM 704 O O . LYS A 1 89 ? -36.015 0.938 48.893 1.00 62.31 89 LYS A O 1
ATOM 709 N N . ASP A 1 90 ? -37.030 2.634 47.803 1.00 60.78 90 ASP A N 1
ATOM 710 C CA . ASP A 1 90 ? -36.212 3.727 48.363 1.00 60.78 90 ASP A CA 1
ATOM 711 C C . ASP A 1 90 ? -36.187 3.736 49.905 1.00 60.78 90 ASP A C 1
ATOM 713 O O . ASP A 1 90 ? -35.301 4.325 50.513 1.00 60.78 90 ASP A O 1
ATOM 717 N N . SER A 1 91 ? -37.098 3.000 50.553 1.00 61.06 91 SER A N 1
ATOM 718 C CA . SER A 1 91 ? -37.134 2.799 52.003 1.00 61.06 91 SER A CA 1
ATOM 719 C C . SER A 1 91 ? -35.958 1.993 52.578 1.00 61.06 91 SER A C 1
ATOM 721 O O . SER A 1 91 ? -35.872 1.856 53.792 1.00 61.06 91 SER A O 1
ATOM 723 N N . GLN A 1 92 ? -35.088 1.411 51.745 1.00 57.25 92 GLN A N 1
ATOM 724 C CA . GLN A 1 92 ? -33.866 0.708 52.173 1.00 57.25 92 GLN A CA 1
ATOM 725 C C . GLN A 1 92 ? -32.583 1.456 51.779 1.00 57.25 92 GLN A C 1
ATOM 727 O O . GLN A 1 92 ? -31.480 0.911 51.886 1.00 57.25 92 GLN A O 1
ATOM 732 N N . ARG A 1 93 ? -32.687 2.718 51.337 1.00 60.44 93 ARG A N 1
ATOM 733 C CA . ARG A 1 93 ? -31.514 3.588 51.252 1.00 60.44 93 ARG A CA 1
ATOM 734 C C . ARG A 1 93 ? -31.004 3.853 52.664 1.00 60.44 93 ARG A C 1
ATOM 736 O O . ARG A 1 93 ? -31.616 4.588 53.430 1.00 60.44 93 ARG A O 1
ATOM 743 N N . ARG A 1 94 ? -29.852 3.270 52.995 1.00 67.44 94 ARG A N 1
ATOM 744 C CA . ARG A 1 94 ? -29.019 3.770 54.091 1.00 67.44 94 ARG A CA 1
ATOM 745 C C . ARG A 1 94 ? -28.768 5.256 53.835 1.00 67.44 94 ARG A C 1
ATOM 747 O O . ARG A 1 94 ? -28.365 5.621 52.728 1.00 67.44 94 ARG A O 1
ATOM 754 N N . SER A 1 95 ? -29.038 6.093 54.831 1.00 65.62 95 SER A N 1
ATOM 755 C CA . SER A 1 95 ? -28.637 7.494 54.794 1.00 65.62 95 SER A CA 1
ATOM 756 C C . SER A 1 95 ? -27.124 7.570 54.550 1.00 65.62 95 SER A C 1
ATOM 758 O O . SER A 1 95 ? -26.372 6.740 55.075 1.00 65.62 95 SER A O 1
ATOM 760 N N . PRO A 1 96 ? -26.651 8.512 53.719 1.00 65.75 96 PRO A N 1
ATOM 761 C CA . PRO A 1 96 ? -25.222 8.723 53.569 1.00 65.75 96 PRO A CA 1
ATOM 762 C C . PRO A 1 96 ? -24.639 9.074 54.942 1.00 65.75 96 PRO A C 1
ATOM 764 O O . PRO A 1 96 ? -25.156 9.953 55.631 1.00 65.75 96 PRO A O 1
ATOM 767 N N . ILE A 1 97 ? -23.571 8.380 55.348 1.00 62.16 97 ILE A N 1
ATOM 768 C CA . ILE A 1 97 ? -22.749 8.774 56.497 1.00 62.16 97 ILE A CA 1
ATOM 769 C C . ILE A 1 97 ? -22.091 10.108 56.128 1.00 62.16 97 ILE A C 1
ATOM 771 O O . ILE A 1 97 ? -21.036 10.169 55.499 1.00 62.16 97 ILE A O 1
ATOM 775 N N . SER A 1 98 ? -22.777 11.195 56.468 1.00 60.34 98 SER A N 1
ATOM 776 C CA . SER A 1 98 ? -22.231 12.543 56.466 1.00 60.34 98 SER A CA 1
ATOM 777 C C . SER A 1 98 ? -21.313 12.655 57.679 1.00 60.34 98 SER A C 1
ATOM 779 O O . SER A 1 98 ? -21.784 12.898 58.786 1.00 60.34 98 SER A O 1
ATOM 781 N N . GLY A 1 99 ? -20.016 12.402 57.492 1.00 59.00 99 GLY A N 1
ATOM 782 C CA . GLY A 1 99 ? -19.035 12.599 58.565 1.00 59.00 99 GLY A CA 1
ATOM 783 C C . GLY A 1 99 ? -17.680 11.910 58.413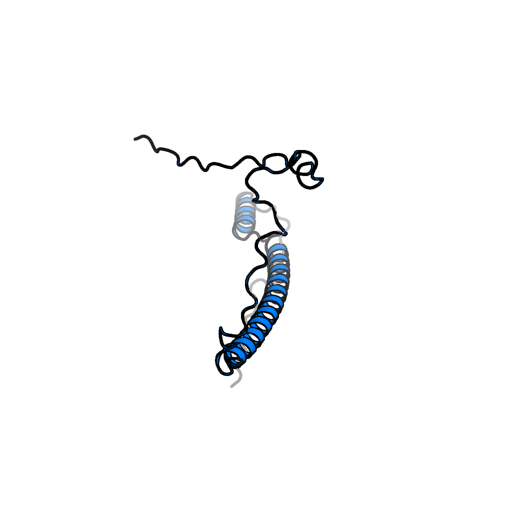 1.00 59.00 99 GLY A C 1
ATOM 784 O O . GLY A 1 99 ? -16.790 12.204 59.199 1.00 59.00 99 GLY A O 1
ATOM 785 N N . VAL A 1 100 ? -17.482 11.019 57.432 1.00 57.78 100 VAL A N 1
ATOM 786 C CA . VAL A 1 100 ? -16.200 10.284 57.286 1.00 57.78 100 VAL A CA 1
ATOM 787 C C . VAL A 1 100 ? -15.284 10.868 56.201 1.00 57.78 100 VAL A C 1
ATOM 789 O O . VAL A 1 100 ? -14.091 10.583 56.185 1.00 57.78 100 VAL A O 1
ATOM 792 N N . PHE A 1 101 ? -15.795 11.746 55.334 1.00 54.62 101 PHE A N 1
ATOM 793 C CA . PHE A 1 101 ? -14.982 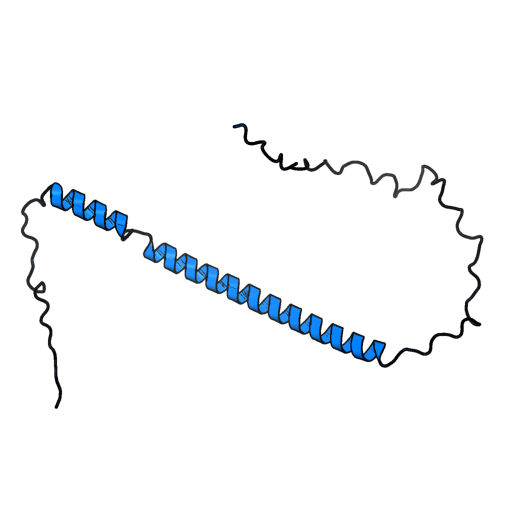12.422 54.322 1.00 54.62 101 PHE A CA 1
ATOM 794 C C . PHE A 1 101 ? -15.045 13.939 54.536 1.00 54.62 101 PHE A C 1
ATOM 796 O O . PHE A 1 101 ? -16.130 14.508 54.404 1.00 54.62 101 PHE A O 1
ATOM 803 N N . PRO A 1 102 ? -13.931 14.608 54.885 1.00 58.62 102 PRO A N 1
ATOM 804 C CA . PRO A 1 102 ? -13.899 16.063 54.921 1.00 58.62 102 PRO A CA 1
ATOM 805 C C . PRO A 1 102 ? -14.113 16.628 53.510 1.00 58.62 102 PRO A C 1
ATOM 807 O O . PRO A 1 102 ? -13.616 16.071 52.526 1.00 58.62 102 PRO A O 1
ATOM 810 N N . ASN A 1 103 ? -14.872 17.726 53.428 1.00 56.22 103 ASN A N 1
ATOM 811 C CA . ASN A 1 103 ? -15.140 18.463 52.194 1.00 56.22 103 ASN A CA 1
ATOM 812 C C . ASN A 1 103 ? -13.828 18.766 51.464 1.00 56.22 103 ASN A C 1
ATOM 814 O O . ASN A 1 103 ? -12.880 19.309 52.031 1.00 56.22 103 ASN A O 1
ATOM 818 N N . LYS A 1 104 ? -13.776 18.368 50.197 1.00 56.75 104 LYS A N 1
ATOM 819 C CA . LYS A 1 104 ? -12.559 18.282 49.392 1.00 56.75 104 LYS A CA 1
ATOM 820 C C . LYS A 1 104 ? -12.228 19.603 48.690 1.00 56.75 104 LYS A C 1
ATOM 822 O O . LYS A 1 104 ? -11.782 19.576 47.552 1.00 56.75 104 LYS A O 1
ATOM 827 N N . ASP A 1 105 ? -12.399 20.723 49.388 1.00 59.12 105 ASP A N 1
ATOM 828 C CA . ASP A 1 105 ? -12.010 22.049 48.884 1.00 59.12 105 ASP A CA 1
ATOM 829 C C . ASP A 1 105 ? -10.676 22.527 49.476 1.00 59.12 105 ASP A C 1
ATOM 831 O O . ASP A 1 105 ? -10.199 23.622 49.192 1.00 59.12 105 ASP A O 1
ATOM 835 N N . THR A 1 106 ? -10.001 21.698 50.275 1.00 60.69 106 THR A N 1
ATOM 836 C CA . THR A 1 106 ? -8.610 21.945 50.670 1.00 60.69 106 THR A CA 1
ATOM 837 C C . THR A 1 106 ? -7.881 20.613 50.801 1.00 60.69 106 THR A C 1
ATOM 839 O O . THR A 1 106 ? -7.966 19.928 51.817 1.00 60.69 106 THR A O 1
ATOM 842 N N . ALA A 1 107 ? -7.197 20.193 49.736 1.00 53.88 107 ALA A N 1
ATOM 843 C CA . ALA A 1 107 ? -6.321 19.029 49.803 1.00 53.88 107 ALA A CA 1
ATOM 844 C C . ALA A 1 107 ? -5.084 19.372 50.662 1.00 53.88 107 ALA A C 1
ATOM 846 O O . ALA A 1 107 ? -4.429 20.377 50.384 1.00 53.88 107 ALA A O 1
ATOM 847 N N . PRO A 1 108 ? -4.725 18.572 51.685 1.00 60.22 108 PRO A N 1
ATOM 848 C CA . PRO A 1 108 ? -3.479 18.772 52.414 1.00 60.22 108 PRO A CA 1
ATOM 849 C C . PRO A 1 108 ? -2.290 18.448 51.500 1.00 60.22 108 PRO A C 1
ATOM 851 O O . PRO A 1 108 ? -2.282 17.424 50.814 1.00 60.22 108 PRO A O 1
ATOM 854 N N . ALA A 1 109 ? -1.277 19.315 51.522 1.00 59.00 109 ALA A N 1
ATOM 855 C CA . ALA A 1 109 ? -0.113 19.333 50.628 1.00 59.00 109 ALA A CA 1
ATOM 856 C C . ALA A 1 109 ? 0.785 18.071 50.645 1.00 59.00 109 ALA A C 1
ATOM 858 O O . ALA A 1 109 ? 1.773 18.016 49.922 1.00 59.00 109 ALA A O 1
ATOM 859 N N . ASN A 1 110 ? 0.437 17.038 51.420 1.00 61.88 110 ASN A N 1
ATOM 860 C CA . ASN A 1 110 ? 1.277 15.861 51.659 1.00 61.88 110 ASN A CA 1
ATOM 861 C C . ASN A 1 110 ? 0.644 14.550 51.146 1.00 61.88 110 ASN A C 1
ATOM 863 O O . ASN A 1 110 ? 0.893 13.480 51.697 1.00 61.88 110 ASN A O 1
ATOM 867 N N . SER A 1 111 ? -0.198 14.610 50.108 1.00 55.31 111 SER A N 1
ATOM 868 C CA . SER A 1 111 ? -0.719 13.407 49.442 1.00 55.31 111 SER A CA 1
ATOM 869 C C . SER A 1 111 ? 0.255 12.908 48.361 1.00 55.31 111 SER A C 1
ATOM 871 O O . SER A 1 111 ? 0.611 13.688 47.473 1.00 55.31 111 SER A O 1
ATOM 873 N N . PRO A 1 112 ? 0.627 11.611 48.337 1.00 58.62 112 PRO A N 1
ATOM 874 C CA . PRO A 1 112 ? 1.536 11.044 47.332 1.00 58.62 112 PRO A CA 1
ATOM 875 C C . PRO A 1 112 ? 0.959 11.060 45.904 1.00 58.62 112 PRO A C 1
ATOM 877 O O . PRO A 1 112 ? 1.675 10.785 44.945 1.00 58.62 112 PRO A O 1
ATOM 880 N N . LEU A 1 113 ? -0.324 11.409 45.744 1.00 53.62 113 LEU A N 1
ATOM 881 C CA . LEU A 1 113 ? -0.969 11.600 44.443 1.00 53.62 113 LEU A CA 1
ATOM 882 C C . LEU A 1 113 ? -0.701 12.994 43.842 1.00 53.62 113 LEU A C 1
ATOM 884 O O . LEU A 1 113 ? -0.760 13.146 42.626 1.00 53.62 113 LEU A O 1
ATOM 888 N N . ALA A 1 114 ? -0.378 13.997 44.667 1.00 56.31 114 ALA A N 1
ATOM 889 C CA . ALA A 1 114 ? -0.051 15.351 44.207 1.00 56.31 114 ALA A CA 1
ATOM 890 C C . ALA A 1 114 ? 1.372 15.447 43.628 1.00 56.31 114 ALA A C 1
ATOM 892 O O . ALA A 1 114 ? 1.632 16.267 42.755 1.00 56.31 114 ALA A O 1
ATOM 893 N N . ALA A 1 115 ? 2.276 14.559 44.052 1.00 55.44 115 ALA A N 1
ATOM 894 C CA . ALA A 1 115 ? 3.658 14.515 43.575 1.00 55.44 115 ALA A CA 1
ATOM 895 C C . ALA A 1 115 ? 3.817 13.916 42.163 1.00 55.44 115 ALA A C 1
ATOM 897 O O . ALA A 1 115 ? 4.926 13.883 41.641 1.00 55.44 115 ALA A O 1
ATOM 898 N N . ARG A 1 116 ? 2.737 13.422 41.537 1.00 54.25 116 ARG A N 1
ATOM 899 C CA . ARG A 1 116 ? 2.807 12.726 40.239 1.00 54.25 116 ARG A CA 1
ATOM 900 C C . ARG A 1 116 ? 2.367 13.557 39.032 1.00 54.25 116 ARG A C 1
ATOM 902 O O . ARG A 1 116 ? 2.230 13.002 37.948 1.00 54.25 116 ARG A O 1
ATOM 909 N N . HIS A 1 117 ? 2.152 14.860 39.212 1.00 52.97 117 HIS A N 1
ATOM 910 C CA . HIS A 1 117 ? 1.821 15.793 38.131 1.00 52.97 117 HIS A CA 1
ATOM 911 C C . HIS A 1 117 ? 2.933 16.833 37.926 1.00 52.97 117 HIS A C 1
ATOM 913 O O . HIS A 1 117 ? 2.692 18.034 37.935 1.00 52.97 117 HIS A O 1
ATOM 919 N N . MET A 1 118 ? 4.165 16.362 37.767 1.00 58.38 118 MET A N 1
ATOM 920 C CA . MET A 1 118 ? 5.232 17.090 37.084 1.00 58.38 118 MET A CA 1
ATOM 921 C C . MET A 1 118 ? 5.950 16.049 36.220 1.00 58.38 118 MET A C 1
ATOM 923 O O . MET A 1 118 ? 6.172 14.940 36.692 1.00 58.38 118 MET A O 1
ATOM 927 N N . ASP A 1 119 ? 6.238 16.390 34.966 1.00 55.97 119 ASP A N 1
ATOM 928 C CA . ASP A 1 119 ? 6.916 15.566 33.945 1.00 55.97 119 ASP A CA 1
ATOM 929 C C . ASP A 1 119 ? 6.023 14.759 32.985 1.00 55.97 119 ASP A C 1
ATOM 931 O O . ASP A 1 119 ? 6.269 13.590 32.688 1.00 55.97 119 ASP A O 1
ATOM 935 N N . ILE A 1 120 ? 5.031 15.424 32.386 1.00 53.00 120 ILE A N 1
ATOM 936 C CA . ILE A 1 120 ? 4.638 15.097 31.007 1.00 53.00 120 ILE A CA 1
ATOM 937 C C . ILE A 1 120 ? 5.181 16.231 30.125 1.00 53.00 120 ILE A C 1
ATOM 939 O O . ILE A 1 120 ? 4.712 17.359 30.278 1.00 53.00 120 ILE A O 1
ATOM 943 N N . PRO A 1 121 ? 6.161 15.995 29.230 1.00 53.88 121 PRO A N 1
ATOM 944 C CA . PRO A 1 121 ? 6.578 17.021 28.285 1.00 53.88 121 PRO A CA 1
ATOM 945 C C . PRO A 1 121 ? 5.404 17.337 27.351 1.00 53.88 121 PRO A C 1
ATOM 947 O O . PRO A 1 121 ? 4.833 16.437 26.729 1.00 53.88 121 PRO A O 1
ATOM 950 N N . GLU A 1 122 ? 5.031 18.617 27.283 1.00 47.94 122 GLU A N 1
ATOM 951 C CA . GLU A 1 122 ? 4.018 19.125 26.361 1.00 47.94 122 GLU A CA 1
ATOM 952 C C . GLU A 1 122 ? 4.328 18.666 24.931 1.00 47.94 122 GLU A C 1
ATOM 954 O O . GLU A 1 122 ? 5.368 18.979 24.349 1.00 47.94 122 GLU A O 1
ATOM 959 N N . ARG A 1 123 ? 3.394 17.923 24.335 1.00 48.50 123 ARG A N 1
ATOM 960 C CA . ARG A 1 123 ? 3.353 17.748 22.884 1.00 48.50 123 ARG A CA 1
ATOM 961 C C . ARG A 1 123 ? 2.964 19.100 22.276 1.00 48.50 123 ARG A C 1
ATOM 963 O O . ARG A 1 123 ? 1.913 19.614 22.656 1.00 48.50 123 ARG A O 1
ATOM 970 N N . PRO A 1 124 ? 3.720 19.658 21.314 1.00 51.12 124 PRO A N 1
ATOM 971 C CA . PRO A 1 124 ? 3.316 20.893 20.661 1.00 51.12 124 PRO A CA 1
ATOM 972 C C . PRO A 1 124 ? 1.984 20.669 19.941 1.00 51.12 124 PRO A C 1
ATOM 974 O O . PRO A 1 124 ? 1.864 19.820 19.053 1.00 51.12 124 PRO A O 1
ATOM 977 N N . HIS A 1 125 ? 0.967 21.427 20.342 1.00 51.69 125 HIS A N 1
ATOM 978 C CA . HIS A 1 125 ? -0.299 21.507 19.633 1.00 51.69 125 HIS A CA 1
ATOM 979 C C . HIS A 1 125 ? -0.025 22.060 18.229 1.00 51.69 125 HIS A C 1
ATOM 981 O O . HIS A 1 125 ? 0.309 23.231 18.063 1.00 51.69 125 HIS A O 1
ATOM 987 N N . SER A 1 126 ? -0.150 21.214 17.204 1.00 47.47 126 SER A N 1
ATOM 988 C CA . SER A 1 126 ? -0.162 21.655 15.809 1.00 47.47 126 SER A CA 1
ATOM 989 C C . SER A 1 126 ? -1.468 22.412 15.550 1.00 47.47 126 SER A C 1
ATOM 991 O O . SER A 1 126 ? -2.485 21.847 15.139 1.00 47.47 126 SER A O 1
ATOM 993 N N . ALA A 1 127 ? -1.451 23.710 15.849 1.00 48.88 127 ALA A N 1
ATOM 994 C CA . ALA A 1 127 ? -2.456 24.649 15.393 1.00 48.88 127 ALA A CA 1
ATOM 995 C C . ALA A 1 127 ? -2.356 24.726 13.865 1.00 48.88 127 ALA A C 1
ATOM 997 O O . ALA A 1 127 ? -1.424 25.308 13.311 1.00 48.88 127 ALA A O 1
ATOM 998 N N . HIS A 1 128 ? -3.312 24.102 13.179 1.00 47.25 128 HIS A N 1
ATOM 999 C CA . HIS A 1 128 ? -3.501 24.289 11.750 1.00 47.25 128 HIS A CA 1
ATOM 1000 C C . HIS A 1 128 ? -3.915 25.744 11.527 1.00 47.25 128 HIS A C 1
ATOM 1002 O O . HIS A 1 128 ? -5.077 26.117 11.686 1.00 47.25 128 HIS A O 1
ATOM 1008 N N . SER A 1 129 ? -2.928 26.580 11.211 1.00 45.75 129 SER A N 1
ATOM 1009 C CA . SER A 1 129 ? -3.141 27.949 10.768 1.00 45.75 129 SER A CA 1
ATOM 1010 C C . SER A 1 129 ? -3.870 27.896 9.429 1.00 45.75 129 SER A C 1
ATOM 1012 O O . SER A 1 129 ? -3.334 27.434 8.421 1.00 45.75 129 SER A O 1
ATOM 1014 N N . ARG A 1 130 ? -5.138 28.309 9.434 1.00 47.03 130 ARG A N 1
ATOM 1015 C CA . ARG A 1 130 ? -5.948 28.463 8.228 1.00 47.03 130 ARG A CA 1
ATOM 1016 C C . ARG A 1 130 ? -5.352 29.632 7.445 1.00 47.03 130 ARG A C 1
ATOM 1018 O O . ARG A 1 130 ? -5.515 30.782 7.840 1.00 47.03 130 ARG A O 1
ATOM 1025 N N . ALA A 1 131 ? -4.600 29.324 6.392 1.00 46.50 131 ALA A N 1
ATOM 1026 C CA . ALA A 1 131 ? -3.951 30.312 5.543 1.00 46.50 131 ALA A CA 1
ATOM 1027 C C . ALA A 1 131 ? -4.988 31.282 4.951 1.00 46.50 131 ALA A C 1
ATOM 1029 O O . ALA A 1 131 ? -5.913 30.872 4.249 1.00 46.50 131 ALA A O 1
ATOM 1030 N N . SER A 1 132 ? -4.822 32.573 5.234 1.00 50.19 132 SER A N 1
ATOM 1031 C CA . SER A 1 132 ? -5.496 33.639 4.499 1.00 50.19 132 SER A CA 1
ATOM 1032 C C . SER A 1 132 ? -4.887 33.730 3.102 1.00 50.19 132 SER A C 1
ATOM 1034 O O . SER A 1 132 ? -3.732 34.125 2.947 1.00 50.19 132 SER A O 1
ATOM 1036 N N . VAL A 1 133 ? -5.675 33.374 2.090 1.00 54.66 133 VAL A N 1
ATOM 1037 C CA . VAL A 1 133 ? -5.420 33.719 0.689 1.00 54.66 133 VAL A CA 1
ATOM 1038 C C . VAL A 1 133 ? -5.618 35.229 0.549 1.00 54.66 133 VAL A C 1
ATOM 1040 O O . VAL A 1 133 ? -6.699 35.744 0.830 1.00 54.66 133 VAL A O 1
ATOM 1043 N N . LYS A 1 134 ? -4.556 35.942 0.172 1.00 51.16 134 LYS A N 1
ATOM 1044 C CA . LYS A 1 134 ? -4.604 37.351 -0.227 1.00 51.16 134 LYS A CA 1
ATOM 1045 C C . LYS A 1 134 ? -4.808 37.404 -1.742 1.00 51.16 134 LYS A C 1
ATOM 10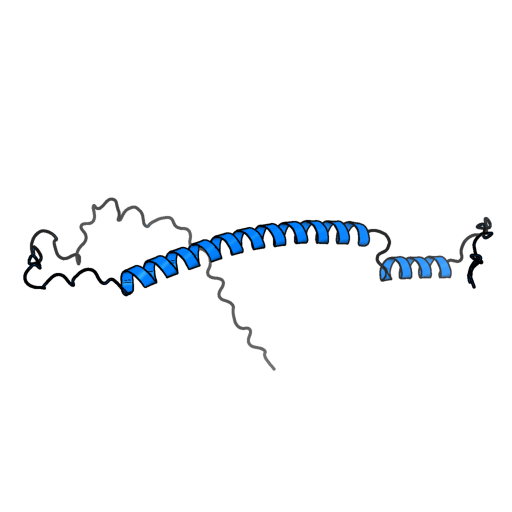47 O O . LYS A 1 134 ? -4.047 36.768 -2.468 1.00 51.16 134 LYS A O 1
ATOM 1052 N N . VAL A 1 135 ? -5.854 38.116 -2.156 1.00 50.69 135 VAL A N 1
ATOM 1053 C CA . VAL A 1 135 ? -6.078 38.616 -3.524 1.00 50.69 135 VAL A CA 1
ATOM 1054 C C . VAL A 1 135 ? -5.315 39.923 -3.685 1.00 50.69 135 VAL A C 1
ATOM 1056 O O . VAL A 1 135 ? -5.240 40.663 -2.674 1.00 50.69 135 VAL A O 1
#